Protein AF-A0A258SLE2-F1 (afdb_monomer)

Foldseek 3Di:
DDDDDDDDDDDPDPPPPPPPPDPPPDDDPDDADDLVVLVVVLVVQVVDPVSLVVLQVLLCVLCVVVCVALNDQRNGPDPLGHGPHPDDLSVQLVVLVCLCVVNDDDPPVVSVSSVPDGSSNSSSD

Solvent-accessible surface area (backbone atoms only — not comparable to full-atom values): 7828 Å² total; per-residue (Å²): 139,87,82,86,80,89,77,88,75,82,79,82,78,82,78,80,81,78,78,77,78,70,80,78,80,68,86,72,76,79,76,80,80,51,74,68,57,52,52,52,50,44,57,55,32,74,73,30,72,68,52,35,56,50,28,52,54,52,8,54,62,66,44,57,70,52,34,82,56,20,16,75,82,21,51,34,91,45,92,90,37,66,64,54,52,93,57,58,65,68,57,52,39,50,53,47,50,26,31,61,70,67,72,46,94,69,58,72,65,62,34,51,58,51,55,72,48,52,74,62,50,52,63,22,95

Structure (mmCIF, N/CA/C/O backbone):
data_AF-A0A258SLE2-F1
#
_entry.id   AF-A0A258SLE2-F1
#
loop_
_atom_site.group_PDB
_atom_site.id
_atom_site.type_symbol
_atom_site.label_atom_id
_atom_site.label_alt_id
_atom_site.label_comp_id
_atom_site.label_asym_id
_atom_site.label_entity_id
_atom_site.label_seq_id
_atom_site.pdbx_PDB_ins_code
_atom_site.Cartn_x
_atom_site.Cartn_y
_atom_site.Cartn_z
_atom_site.occupancy
_atom_site.B_iso_or_equiv
_atom_site.auth_seq_id
_atom_site.auth_comp_id
_atom_site.auth_asym_id
_atom_site.auth_atom_id
_atom_site.pdbx_PDB_model_num
ATOM 1 N N . MET A 1 1 ? -50.534 -60.054 57.988 1.00 46.53 1 MET A N 1
ATOM 2 C CA . MET A 1 1 ? -50.404 -60.563 56.605 1.00 46.53 1 MET A CA 1
ATOM 3 C C . MET A 1 1 ? -49.759 -59.456 55.783 1.00 46.53 1 MET A C 1
ATOM 5 O O . MET A 1 1 ? -50.412 -58.457 55.529 1.00 46.53 1 MET A O 1
ATOM 9 N N . ILE A 1 2 ? -48.455 -59.560 55.510 1.00 44.22 2 ILE A N 1
ATOM 10 C CA . ILE A 1 2 ? -47.675 -58.558 54.766 1.00 44.22 2 ILE A CA 1
ATOM 11 C C . ILE A 1 2 ? -47.487 -59.120 53.357 1.00 44.22 2 ILE A C 1
ATOM 13 O O . ILE A 1 2 ? -46.757 -60.092 53.182 1.00 44.22 2 ILE A O 1
ATOM 17 N N . SER A 1 3 ? -48.193 -58.557 52.377 1.00 47.22 3 SER A N 1
ATOM 18 C CA . SER A 1 3 ? -48.078 -58.956 50.972 1.00 47.22 3 SER A CA 1
ATOM 19 C C . SER A 1 3 ? -47.029 -58.096 50.277 1.00 47.22 3 SER A C 1
ATOM 21 O O . SER A 1 3 ? -47.196 -56.889 50.116 1.00 47.22 3 SER A O 1
ATOM 23 N N . ILE A 1 4 ? -45.941 -58.745 49.877 1.00 52.75 4 ILE A N 1
ATOM 24 C CA . ILE A 1 4 ? -44.896 -58.216 49.005 1.00 52.75 4 ILE A CA 1
ATOM 25 C C . ILE A 1 4 ? -45.460 -58.160 47.578 1.00 52.75 4 ILE A C 1
ATOM 27 O O . ILE A 1 4 ? -45.910 -59.182 47.064 1.00 52.75 4 ILE A O 1
ATOM 31 N N . SER A 1 5 ? -45.419 -56.994 46.929 1.00 48.66 5 SER A N 1
ATOM 32 C CA . SER A 1 5 ? -45.733 -56.854 45.502 1.00 48.66 5 SER A CA 1
ATOM 33 C C . SER A 1 5 ? -44.502 -56.331 44.761 1.00 48.66 5 SER A C 1
ATOM 35 O O . SER A 1 5 ? -44.183 -55.144 44.810 1.00 48.66 5 SER A O 1
ATOM 37 N N . PHE A 1 6 ? -43.774 -57.246 44.117 1.00 56.38 6 PHE A N 1
ATOM 38 C CA . PHE A 1 6 ? -42.744 -56.931 43.128 1.00 56.38 6 PHE A CA 1
ATOM 39 C C . PHE A 1 6 ? -43.447 -56.661 41.795 1.00 56.38 6 PHE A C 1
ATOM 41 O O . PHE A 1 6 ? -43.875 -57.601 41.130 1.00 56.38 6 PHE A O 1
ATOM 48 N N . SER A 1 7 ? -43.558 -55.394 41.391 1.00 52.88 7 SER A N 1
ATOM 49 C CA . SER A 1 7 ? -43.976 -55.050 40.030 1.00 52.88 7 SER A CA 1
ATOM 50 C C . SER A 1 7 ? -42.792 -54.480 39.260 1.00 52.88 7 SER A C 1
ATOM 52 O O . SER A 1 7 ? -42.362 -53.343 39.455 1.00 52.88 7 SER A O 1
ATOM 54 N N . SER A 1 8 ? -42.232 -55.348 38.422 1.00 57.56 8 SER A N 1
ATOM 55 C CA . SER A 1 8 ? -41.218 -55.056 37.419 1.00 57.56 8 SER A CA 1
ATOM 56 C C . SER A 1 8 ? -41.771 -54.047 36.408 1.00 57.56 8 SER A C 1
ATOM 58 O O . SER A 1 8 ? -42.612 -54.391 35.581 1.00 57.56 8 SER A O 1
ATOM 60 N N . MET A 1 9 ? -41.322 -52.792 36.470 1.00 54.47 9 MET A N 1
ATOM 61 C CA . MET A 1 9 ? -41.587 -51.800 35.424 1.00 54.47 9 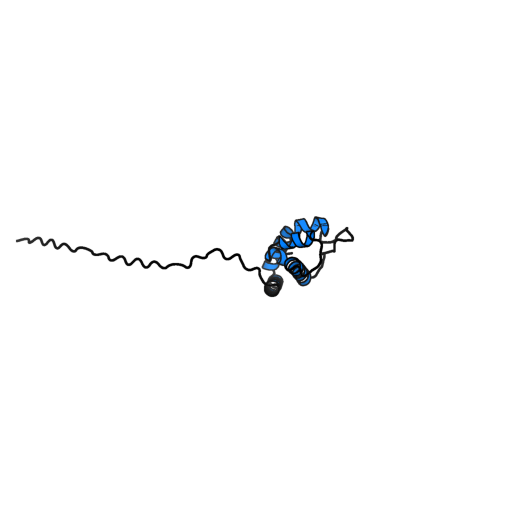MET A CA 1
ATOM 62 C C . MET A 1 9 ? -40.313 -51.571 34.618 1.00 54.47 9 MET A C 1
ATOM 64 O O . MET A 1 9 ? -39.477 -50.718 34.919 1.00 54.47 9 MET A O 1
ATOM 68 N N . THR A 1 10 ? -40.190 -52.390 33.580 1.00 56.41 10 THR A N 1
ATOM 69 C CA . THR A 1 10 ? -39.282 -52.264 32.444 1.00 56.41 10 THR A CA 1
ATOM 70 C C . THR A 1 10 ? -39.280 -50.824 31.921 1.00 56.41 10 THR A C 1
ATOM 72 O O . THR A 1 10 ? -40.236 -50.372 31.292 1.00 56.41 10 THR A O 1
ATOM 75 N N . ARG A 1 11 ? -38.202 -50.077 32.178 1.00 54.03 11 ARG A N 1
ATOM 76 C CA . ARG A 1 11 ? -37.973 -48.758 31.573 1.00 54.03 11 ARG A CA 1
ATOM 77 C C . ARG A 1 11 ? -37.540 -48.943 30.116 1.00 54.03 11 ARG A C 1
ATOM 79 O O . ARG A 1 11 ? -36.359 -49.147 29.854 1.00 54.03 11 ARG A O 1
ATOM 86 N N . LEU A 1 12 ? -38.473 -48.845 29.167 1.00 56.69 12 LEU A N 1
ATOM 87 C CA . LEU A 1 12 ? -38.124 -48.562 27.771 1.00 56.69 12 LEU A CA 1
ATOM 88 C C . LEU A 1 12 ? -37.755 -47.076 27.664 1.00 56.69 12 LEU A C 1
ATOM 90 O O . LEU A 1 12 ? -38.622 -46.207 27.612 1.00 56.69 12 LEU A O 1
ATOM 94 N N . ILE A 1 13 ? -36.458 -46.781 27.665 1.00 62.56 13 ILE A N 1
ATOM 95 C CA . ILE A 1 13 ? -35.937 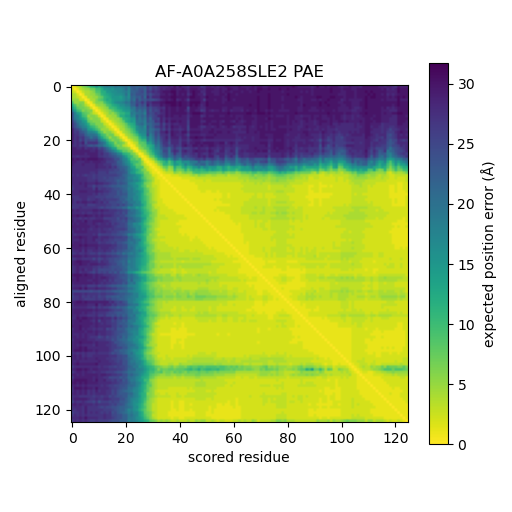-45.459 27.314 1.00 62.56 13 ILE A CA 1
ATOM 96 C C . ILE A 1 13 ? -35.747 -45.451 25.793 1.00 62.56 13 ILE A C 1
ATOM 98 O O . ILE A 1 13 ? -34.772 -45.989 25.276 1.00 62.56 13 ILE A O 1
ATOM 102 N N . LEU A 1 14 ? -36.698 -44.857 25.072 1.00 54.09 14 LEU A N 1
ATOM 103 C CA . LEU A 1 14 ? -36.533 -44.493 23.664 1.00 54.09 14 LEU A CA 1
ATOM 104 C C . LEU A 1 14 ? -35.645 -43.244 23.593 1.00 54.09 14 LEU A C 1
ATOM 106 O O . LEU A 1 14 ? -36.111 -42.123 23.784 1.00 54.09 14 LEU A O 1
ATOM 110 N N . ILE A 1 15 ? -34.351 -43.442 23.344 1.00 60.66 15 ILE A N 1
ATOM 111 C CA . ILE A 1 15 ? -33.426 -42.353 23.016 1.00 60.66 15 ILE A CA 1
ATOM 112 C C . ILE A 1 15 ? -33.631 -42.012 21.537 1.00 60.66 15 ILE A C 1
ATOM 114 O O . ILE A 1 15 ? -33.118 -42.695 20.653 1.00 60.66 15 ILE A O 1
ATOM 118 N N . ALA A 1 16 ? -34.389 -40.953 21.258 1.00 61.31 16 ALA A N 1
ATOM 119 C CA . ALA A 1 16 ? -34.415 -40.336 19.938 1.00 61.31 16 ALA A CA 1
ATOM 120 C C . ALA A 1 16 ? -33.118 -39.534 19.740 1.00 61.31 16 ALA A C 1
ATOM 122 O O . ALA A 1 16 ? -32.981 -38.412 20.228 1.00 61.31 16 ALA A O 1
ATOM 123 N N . ILE A 1 17 ? -32.149 -40.120 19.036 1.00 62.12 17 ILE A N 1
ATOM 124 C CA . ILE A 1 17 ? -30.952 -39.409 18.577 1.00 62.12 17 ILE A CA 1
ATOM 125 C C . ILE A 1 17 ? -31.362 -38.572 17.362 1.00 62.12 17 ILE A C 1
ATOM 127 O O . ILE A 1 17 ? -31.353 -39.046 16.228 1.00 62.12 17 ILE A O 1
ATOM 131 N N . ALA A 1 18 ? -31.743 -37.317 17.592 1.00 58.06 18 ALA A N 1
ATOM 132 C CA . ALA A 1 18 ? -31.824 -36.329 16.525 1.00 58.06 18 ALA A CA 1
ATOM 133 C C . ALA A 1 18 ? -30.393 -35.918 16.145 1.00 58.06 18 ALA A C 1
ATOM 135 O O . ALA A 1 18 ? -29.797 -35.033 16.759 1.00 58.06 18 ALA A O 1
ATOM 136 N N . ALA A 1 19 ? -29.820 -36.592 15.148 1.00 61.34 19 ALA A N 1
ATOM 137 C CA . ALA A 1 19 ? -28.583 -36.159 14.514 1.00 61.34 19 ALA A CA 1
ATOM 138 C C . ALA A 1 19 ? -28.866 -34.881 13.707 1.00 61.34 19 ALA A C 1
ATOM 140 O O . ALA A 1 19 ? -29.224 -34.933 12.531 1.00 61.34 19 ALA A O 1
ATOM 141 N N . ALA A 1 20 ? -28.736 -33.720 14.349 1.00 60.75 20 ALA A N 1
ATOM 142 C CA . ALA A 1 20 ? -28.637 -32.452 13.646 1.00 60.75 20 ALA A CA 1
ATOM 143 C C . ALA A 1 20 ? -27.321 -32.461 12.856 1.00 60.75 20 ALA A C 1
ATOM 145 O O . ALA A 1 20 ? -26.245 -32.229 13.409 1.00 60.75 20 ALA A O 1
ATOM 146 N N . ALA A 1 21 ? -27.402 -32.779 11.565 1.00 59.25 21 ALA A N 1
ATOM 147 C CA . ALA A 1 21 ? -26.307 -32.583 10.632 1.00 59.25 21 ALA A CA 1
ATOM 148 C C . ALA A 1 21 ? -26.016 -31.077 10.547 1.00 59.25 21 ALA A C 1
ATOM 150 O O . ALA A 1 21 ? -26.661 -30.340 9.802 1.00 59.25 21 ALA A O 1
ATOM 151 N N . ALA A 1 22 ? -25.069 -30.602 11.357 1.00 55.72 22 ALA A N 1
ATOM 152 C CA . ALA A 1 22 ? -24.474 -29.290 11.166 1.00 55.72 22 ALA A CA 1
ATOM 153 C C . ALA A 1 22 ? -23.860 -29.250 9.755 1.00 55.72 22 ALA A C 1
ATOM 155 O O . ALA A 1 22 ? -23.222 -30.228 9.350 1.00 55.72 22 ALA A O 1
ATOM 156 N N . PRO A 1 23 ? -24.038 -28.162 8.986 1.00 51.66 23 PRO A N 1
ATOM 157 C CA . PRO A 1 23 ? -23.437 -28.070 7.669 1.00 51.66 23 PRO A CA 1
ATOM 158 C C . PRO A 1 23 ? -21.921 -28.148 7.836 1.00 51.66 23 PRO A C 1
ATOM 160 O O . PRO A 1 23 ? -21.305 -27.317 8.508 1.00 51.66 23 PRO A O 1
ATOM 163 N N . SER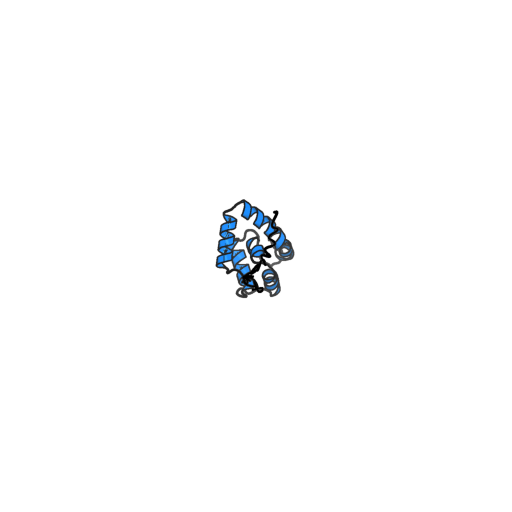 A 1 24 ? -21.330 -29.181 7.240 1.00 48.47 24 SER A N 1
ATOM 164 C CA . SER A 1 24 ? -19.887 -29.299 7.099 1.00 48.47 24 SER A CA 1
ATOM 165 C C . SER A 1 24 ? -19.412 -28.075 6.324 1.00 48.47 24 SER A C 1
ATOM 167 O O . SER A 1 24 ? -19.681 -27.950 5.128 1.00 48.47 24 SER A O 1
ATOM 169 N N . ARG A 1 25 ? -18.753 -27.132 7.008 1.00 54.50 25 ARG A N 1
ATOM 170 C CA . ARG A 1 25 ? -18.000 -26.058 6.355 1.00 54.50 25 ARG A CA 1
ATOM 171 C C . ARG A 1 25 ? -16.783 -26.696 5.696 1.00 54.50 25 ARG A C 1
ATOM 173 O O . ARG A 1 25 ? -15.678 -26.661 6.228 1.00 54.50 25 ARG A O 1
ATOM 180 N N . ALA A 1 26 ? -17.026 -27.317 4.548 1.00 52.00 26 ALA A N 1
ATOM 181 C CA . ALA A 1 26 ? -15.995 -27.589 3.576 1.00 52.00 26 ALA A CA 1
ATOM 182 C C . ALA A 1 26 ? -15.285 -26.264 3.268 1.00 52.00 26 ALA A C 1
ATOM 184 O O . ALA A 1 26 ? -15.901 -25.204 3.163 1.00 52.00 26 ALA A O 1
ATOM 185 N N . THR A 1 27 ? -13.969 -26.348 3.211 1.00 59.50 27 THR A N 1
ATOM 186 C CA . THR A 1 27 ? -12.993 -25.279 3.036 1.00 59.50 27 THR A CA 1
ATOM 187 C C . THR A 1 27 ? -13.197 -24.510 1.727 1.00 59.50 27 THR A C 1
ATOM 189 O O . THR A 1 27 ? -12.485 -24.744 0.750 1.00 59.50 27 THR A O 1
ATOM 192 N N . GLU A 1 28 ? -14.150 -23.584 1.675 1.00 55.62 28 GLU A N 1
ATOM 193 C CA . GLU A 1 28 ? -14.199 -22.617 0.584 1.00 55.62 28 GLU A CA 1
ATOM 194 C C . GLU A 1 28 ? -13.060 -21.614 0.790 1.00 55.62 28 GLU A C 1
ATOM 196 O O . GLU A 1 28 ? -12.989 -20.916 1.807 1.00 55.62 28 GLU A O 1
ATOM 201 N N . LYS A 1 29 ? -12.104 -21.610 -0.147 1.00 52.19 29 LYS A N 1
ATOM 202 C CA . LYS A 1 29 ? -10.993 -20.657 -0.150 1.00 52.19 29 LYS A CA 1
ATOM 203 C C . LYS A 1 29 ? -11.596 -19.248 -0.083 1.00 52.19 29 LYS A C 1
ATOM 205 O O . LYS A 1 29 ? -12.442 -18.948 -0.924 1.00 52.19 29 LYS A O 1
ATOM 210 N N . PRO A 1 30 ? -11.189 -18.391 0.872 1.00 65.69 30 PRO A N 1
ATOM 211 C CA . PRO A 1 30 ? -11.768 -17.063 1.007 1.00 65.69 30 PRO A CA 1
ATOM 212 C C . PRO A 1 30 ? -11.733 -16.314 -0.327 1.00 65.69 30 PRO A C 1
ATOM 214 O O . PRO A 1 30 ? -10.666 -16.170 -0.932 1.00 65.69 30 PRO A O 1
ATOM 217 N N . VAL A 1 31 ? -12.899 -15.860 -0.791 1.00 71.19 31 VAL A N 1
ATOM 218 C CA . VAL A 1 31 ? -12.998 -14.990 -1.966 1.00 71.19 31 VAL A CA 1
ATOM 219 C C . VAL A 1 31 ? -12.263 -13.685 -1.636 1.00 71.19 31 VAL A C 1
ATOM 221 O O . VAL A 1 31 ? -12.579 -13.064 -0.616 1.00 71.19 31 VAL A O 1
ATOM 224 N N . PRO A 1 32 ? -11.275 -13.259 -2.445 1.00 77.12 32 PRO A N 1
ATOM 225 C CA . PRO A 1 32 ? -10.592 -11.992 -2.221 1.00 77.12 32 PRO A CA 1
ATOM 226 C C . PRO A 1 32 ? -11.591 -10.822 -2.218 1.00 77.12 32 PRO A C 1
ATOM 228 O O . PRO A 1 32 ? -12.515 -10.811 -3.035 1.00 77.12 32 PRO A O 1
ATOM 231 N N . PRO A 1 33 ? -11.425 -9.825 -1.333 1.00 87.81 33 PRO A N 1
ATOM 232 C CA . PRO A 1 33 ? -12.308 -8.665 -1.299 1.00 87.81 33 PRO A CA 1
ATOM 233 C C . PRO A 1 33 ? -12.211 -7.858 -2.600 1.00 87.81 33 PRO A C 1
ATOM 235 O O . PRO A 1 33 ? -11.152 -7.776 -3.223 1.00 87.81 33 PRO A O 1
ATOM 238 N N . THR A 1 34 ? -13.320 -7.235 -3.000 1.00 92.94 34 THR A N 1
ATOM 239 C CA . THR A 1 34 ? -13.354 -6.352 -4.174 1.00 92.94 34 THR A CA 1
ATOM 240 C C . THR A 1 34 ? -12.606 -5.039 -3.900 1.00 92.94 34 THR A C 1
ATOM 242 O O . THR A 1 34 ? -12.552 -4.608 -2.742 1.00 92.94 34 THR A O 1
ATOM 245 N N . PRO A 1 35 ? -12.083 -4.346 -4.935 1.00 92.38 35 PRO A N 1
ATOM 246 C CA . PRO A 1 35 ? -11.455 -3.031 -4.765 1.00 92.38 35 PRO A CA 1
ATOM 247 C C . PRO A 1 35 ? -12.335 -2.030 -4.001 1.00 92.38 35 PRO A C 1
ATOM 249 O O . PRO A 1 35 ? -11.853 -1.364 -3.087 1.00 92.38 35 PRO A O 1
ATOM 252 N N . ASP A 1 36 ? -13.641 -2.002 -4.281 1.00 94.19 36 ASP A N 1
ATOM 253 C CA . ASP A 1 36 ? -14.603 -1.141 -3.580 1.00 94.19 36 ASP A CA 1
ATOM 254 C C . ASP A 1 36 ? -14.724 -1.475 -2.090 1.00 94.19 36 ASP A C 1
ATOM 256 O O . ASP A 1 36 ? -14.828 -0.578 -1.250 1.00 94.19 36 ASP A O 1
ATOM 260 N N . ALA A 1 37 ? -14.724 -2.764 -1.736 1.00 96.12 37 ALA A N 1
ATOM 261 C CA . ALA A 1 37 ? -14.765 -3.190 -0.341 1.00 96.12 37 ALA A CA 1
ATOM 262 C C . ALA A 1 37 ? -13.479 -2.788 0.396 1.00 96.12 37 ALA A C 1
ATOM 264 O O . ALA A 1 37 ? -13.540 -2.333 1.540 1.00 96.12 37 ALA A O 1
ATOM 265 N N . MET A 1 38 ? -12.328 -2.902 -0.272 1.00 96.75 38 MET A N 1
ATOM 266 C CA . MET A 1 38 ? -11.037 -2.491 0.279 1.00 96.75 38 MET A CA 1
ATOM 267 C C . MET A 1 38 ? -10.970 -0.973 0.491 1.00 96.75 38 MET A C 1
ATOM 269 O O . MET A 1 38 ? -10.617 -0.535 1.583 1.00 96.75 38 MET A O 1
ATOM 273 N N . HIS A 1 39 ? -11.393 -0.168 -0.489 1.00 96.25 39 HIS A N 1
ATOM 274 C CA . HIS A 1 39 ? -11.444 1.291 -0.348 1.00 96.25 39 HIS A CA 1
ATOM 275 C C . HIS A 1 39 ? -12.412 1.725 0.762 1.00 96.25 39 HIS A C 1
ATOM 277 O O . HIS A 1 39 ? -12.066 2.544 1.612 1.00 96.25 39 HIS A O 1
ATOM 283 N N . LYS A 1 40 ? -13.602 1.112 0.850 1.00 97.44 40 LYS A N 1
ATOM 284 C CA . LYS A 1 40 ? -14.520 1.355 1.975 1.00 97.44 40 LYS A CA 1
ATOM 285 C C . LYS A 1 40 ? -13.854 1.064 3.317 1.00 97.44 40 LYS A C 1
ATOM 287 O O . LYS A 1 40 ? -14.017 1.855 4.243 1.00 97.44 40 LYS A O 1
ATOM 292 N N . LYS A 1 41 ? -13.101 -0.035 3.436 1.00 97.75 41 LYS A N 1
ATOM 293 C CA . LYS A 1 41 ? -12.371 -0.377 4.666 1.00 97.75 41 LYS A CA 1
ATOM 294 C C . LYS A 1 41 ? -11.298 0.667 4.997 1.00 97.75 41 LYS A C 1
ATOM 296 O O . LYS A 1 41 ? -11.268 1.115 6.141 1.00 97.75 41 LYS A O 1
ATOM 301 N N . LEU A 1 42 ? -10.513 1.117 4.016 1.00 97.75 42 LEU A N 1
ATOM 302 C CA . LEU A 1 42 ? -9.534 2.200 4.187 1.00 97.75 42 LEU A CA 1
ATOM 303 C C . LEU A 1 42 ? -10.192 3.484 4.723 1.00 97.75 42 LEU A C 1
ATOM 305 O O . LEU A 1 42 ? -9.741 4.047 5.719 1.00 97.75 42 LEU A O 1
ATOM 309 N N . VAL A 1 43 ? -11.327 3.892 4.146 1.00 97.69 43 VAL A N 1
ATOM 310 C CA . VAL A 1 43 ? -12.096 5.066 4.603 1.00 97.69 43 VAL A CA 1
ATOM 311 C C . VAL A 1 43 ? -12.621 4.907 6.036 1.00 97.69 43 VAL A C 1
ATOM 313 O O . VAL A 1 43 ? -12.725 5.888 6.770 1.00 97.69 43 VAL A O 1
ATOM 316 N N . GLN A 1 44 ? -12.983 3.696 6.467 1.00 97.88 44 GLN A N 1
ATOM 317 C CA . GLN A 1 44 ? -13.403 3.470 7.856 1.00 97.88 44 GLN A CA 1
ATOM 318 C C . GLN A 1 44 ? -12.228 3.504 8.834 1.00 97.88 44 GLN A C 1
ATOM 320 O O . GLN A 1 44 ? -12.383 3.990 9.954 1.00 97.88 44 GLN A O 1
ATOM 325 N N . ILE A 1 45 ? -11.063 2.998 8.425 1.00 98.00 45 ILE A N 1
ATOM 326 C CA . ILE A 1 45 ? -9.835 3.057 9.224 1.00 98.00 45 ILE A CA 1
ATOM 327 C C . ILE A 1 45 ? -9.413 4.514 9.418 1.00 98.00 45 ILE A C 1
ATOM 329 O O . ILE A 1 45 ? -9.187 4.923 10.552 1.00 98.00 45 ILE A O 1
ATOM 333 N N . SER A 1 46 ? -9.402 5.327 8.356 1.00 96.19 46 SER A N 1
ATOM 334 C CA . SER A 1 46 ? -8.973 6.732 8.436 1.00 96.19 46 SER A CA 1
ATOM 335 C C . SER A 1 46 ? -9.857 7.606 9.334 1.00 96.19 46 SER A C 1
ATOM 337 O O . SER A 1 46 ? -9.395 8.610 9.872 1.00 96.19 46 SER A O 1
ATOM 339 N N . LYS A 1 47 ? -11.117 7.212 9.545 1.00 97.94 47 LYS A N 1
ATOM 340 C CA . LYS A 1 47 ? -12.070 7.906 10.426 1.00 97.94 47 LYS A CA 1
ATOM 341 C C . LYS A 1 47 ? -12.002 7.465 11.889 1.00 97.94 47 LYS A C 1
ATOM 343 O O . LYS A 1 47 ? -12.676 8.062 12.725 1.00 97.94 47 LYS A O 1
ATOM 348 N N . ASN A 1 48 ? -11.233 6.427 12.214 1.00 98.44 48 ASN A N 1
ATOM 349 C CA . ASN A 1 48 ? -11.113 5.900 13.569 1.00 98.44 48 ASN A CA 1
ATOM 350 C C . ASN A 1 48 ? -9.644 5.972 14.035 1.00 98.44 48 ASN A C 1
ATOM 352 O O . ASN A 1 48 ? -8.827 5.190 13.552 1.00 98.44 48 ASN A O 1
ATOM 356 N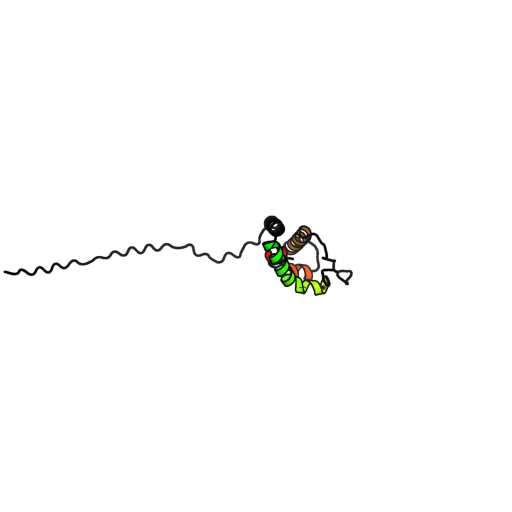 N . PRO A 1 49 ? -9.301 6.849 14.997 1.00 98.25 49 PRO A N 1
ATOM 357 C CA . PRO A 1 49 ? -7.914 7.052 15.425 1.00 98.25 49 PRO A CA 1
ATOM 358 C C . PRO A 1 49 ? -7.208 5.796 15.951 1.00 98.25 49 PRO A C 1
ATOM 360 O O . PRO A 1 49 ? -6.028 5.599 15.675 1.00 98.25 49 PRO A O 1
ATOM 363 N N . GLU A 1 50 ? -7.914 4.931 16.682 1.00 98.25 50 GLU A N 1
ATOM 364 C CA . GLU A 1 50 ? -7.353 3.686 17.223 1.00 98.25 50 GLU A CA 1
ATOM 365 C C . GLU A 1 50 ? -7.023 2.704 16.094 1.00 98.25 50 GLU A C 1
ATOM 367 O O . GLU A 1 50 ? -5.916 2.167 16.022 1.00 98.25 50 GLU A O 1
ATOM 372 N N . LYS A 1 51 ? -7.964 2.520 15.162 1.00 98.00 51 LYS A N 1
ATOM 373 C CA . LYS A 1 51 ? -7.753 1.658 13.993 1.00 98.00 51 LYS A CA 1
ATOM 374 C C . LYS A 1 51 ? -6.663 2.204 13.086 1.00 98.00 51 LYS A C 1
ATOM 376 O O . LYS A 1 51 ? -5.864 1.424 12.586 1.00 98.00 51 LYS A O 1
ATOM 381 N N . LEU A 1 52 ? -6.612 3.521 12.897 1.00 98.00 52 LEU A N 1
ATOM 382 C CA . LEU A 1 52 ? -5.560 4.169 12.126 1.00 98.00 52 LEU A CA 1
ATOM 383 C C . LEU A 1 52 ? -4.189 3.938 12.767 1.00 98.00 52 LEU A C 1
ATOM 385 O O . LEU A 1 52 ? -3.250 3.561 12.075 1.00 98.00 52 LEU A O 1
ATOM 389 N N . ALA A 1 53 ? -4.067 4.103 14.086 1.00 98.12 53 ALA A N 1
ATOM 390 C CA . ALA A 1 53 ? -2.816 3.837 14.787 1.00 98.12 53 ALA A CA 1
ATOM 391 C C . ALA A 1 53 ? -2.370 2.374 14.624 1.00 98.12 53 ALA A C 1
ATOM 393 O O . ALA A 1 53 ? -1.196 2.124 14.354 1.00 98.12 53 ALA A O 1
ATOM 394 N N . ALA A 1 54 ? -3.298 1.420 14.734 1.00 98.06 54 ALA A N 1
ATOM 395 C CA . ALA A 1 54 ? -3.013 0.005 14.511 1.00 98.06 54 ALA A CA 1
ATOM 396 C C . ALA A 1 54 ? -2.574 -0.279 13.062 1.00 98.06 54 ALA A C 1
ATOM 398 O O . ALA A 1 54 ? -1.545 -0.923 12.857 1.00 98.06 54 ALA A O 1
ATOM 399 N N . ALA A 1 55 ? -3.297 0.258 12.074 1.00 97.62 55 ALA A N 1
ATOM 400 C CA . ALA A 1 55 ? -2.965 0.122 10.657 1.00 97.62 55 ALA A CA 1
ATOM 401 C C . ALA A 1 55 ? -1.559 0.660 10.361 1.00 97.62 55 ALA A C 1
ATOM 403 O O . ALA A 1 55 ? -0.744 -0.051 9.792 1.00 97.62 55 ALA A O 1
ATOM 404 N N . LEU A 1 56 ? -1.202 1.844 10.870 1.00 96.25 56 LEU A N 1
ATOM 405 C CA . LEU A 1 56 ? 0.141 2.410 10.689 1.00 96.25 56 LEU A CA 1
ATOM 406 C C . LEU A 1 56 ? 1.257 1.527 11.273 1.00 96.25 56 LEU A C 1
ATOM 408 O O . LEU A 1 56 ? 2.365 1.496 10.736 1.00 96.25 56 LEU A O 1
ATOM 412 N N . GLN A 1 57 ? 1.009 0.818 12.379 1.00 97.06 57 GLN A N 1
ATOM 413 C CA . GLN A 1 57 ? 1.991 -0.119 12.939 1.00 97.06 57 GLN A CA 1
ATOM 414 C C . GLN A 1 57 ? 2.121 -1.380 12.078 1.00 97.06 57 GLN A C 1
ATOM 416 O O . GLN A 1 57 ? 3.236 -1.825 11.790 1.00 97.06 57 GLN A O 1
ATOM 421 N N . ASN A 1 58 ? 0.995 -1.927 11.625 1.00 97.25 58 ASN A N 1
ATOM 422 C CA . ASN A 1 58 ? 0.970 -3.084 10.737 1.00 97.25 58 ASN A CA 1
ATOM 423 C C . ASN A 1 58 ? 1.621 -2.772 9.384 1.00 97.25 58 ASN A C 1
ATOM 425 O O . ASN A 1 58 ? 2.470 -3.534 8.925 1.00 97.25 58 ASN A O 1
ATOM 429 N N . GLY A 1 59 ? 1.298 -1.622 8.791 1.00 94.88 59 GLY A N 1
ATOM 430 C CA . GLY A 1 59 ? 1.859 -1.132 7.538 1.00 94.88 59 GLY A CA 1
ATOM 431 C C . GLY A 1 59 ? 3.366 -0.981 7.598 1.00 94.88 59 GLY A C 1
ATOM 432 O O . GLY A 1 59 ? 4.066 -1.453 6.706 1.00 94.88 59 GLY A O 1
ATOM 433 N N . LYS A 1 60 ? 3.912 -0.422 8.687 1.00 94.31 60 LYS A N 1
ATOM 434 C CA . LYS A 1 60 ? 5.371 -0.359 8.902 1.00 94.31 60 LYS A CA 1
ATOM 435 C C . LYS A 1 60 ? 6.023 -1.740 8.892 1.00 94.31 60 LYS A C 1
ATOM 437 O O . LYS A 1 60 ? 7.103 -1.908 8.331 1.00 94.31 60 LYS A O 1
ATOM 442 N N . LYS A 1 61 ? 5.375 -2.737 9.497 1.00 94.38 61 LYS A N 1
ATOM 443 C CA . LYS A 1 61 ? 5.873 -4.116 9.494 1.00 94.38 61 LYS A CA 1
ATOM 444 C C . LYS A 1 61 ? 5.806 -4.727 8.089 1.00 94.38 61 LYS A C 1
ATOM 446 O O . LYS A 1 61 ? 6.814 -5.256 7.617 1.00 94.38 61 LYS A O 1
ATOM 451 N N . ALA A 1 62 ? 4.658 -4.612 7.422 1.00 93.56 62 ALA A N 1
ATOM 452 C CA . ALA A 1 62 ? 4.417 -5.163 6.088 1.00 93.56 62 ALA A CA 1
ATOM 453 C C . ALA A 1 62 ? 5.320 -4.527 5.014 1.00 93.56 62 ALA A C 1
ATOM 455 O O . ALA A 1 62 ? 5.807 -5.213 4.119 1.00 93.56 62 ALA A O 1
ATOM 456 N N . SER A 1 63 ? 5.602 -3.227 5.139 1.00 93.00 63 SER A N 1
ATOM 457 C CA . SER A 1 63 ? 6.395 -2.447 4.178 1.00 93.00 63 SER A CA 1
ATOM 458 C C . SER A 1 63 ? 7.907 -2.469 4.415 1.00 93.00 63 SER A C 1
ATOM 460 O O . SER A 1 63 ? 8.653 -1.881 3.631 1.00 93.00 63 SER A O 1
ATOM 462 N N . SER A 1 64 ? 8.395 -3.151 5.457 1.00 92.69 64 SER A N 1
ATOM 463 C CA . SER A 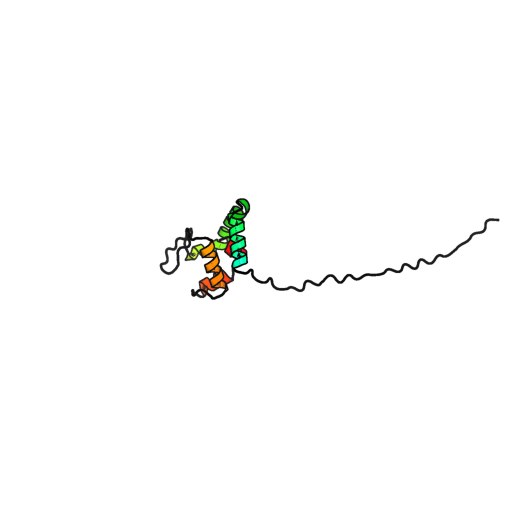1 64 ? 9.825 -3.149 5.815 1.00 92.69 64 SER A CA 1
ATOM 464 C C . SER A 1 64 ? 10.741 -3.567 4.655 1.00 92.69 64 SER A C 1
ATOM 466 O O . SER A 1 64 ? 11.798 -2.972 4.439 1.00 92.69 64 SER A O 1
ATOM 468 N N . VAL A 1 65 ? 10.305 -4.535 3.844 1.00 93.44 65 VAL A N 1
ATOM 469 C CA . VAL A 1 65 ? 11.025 -4.991 2.645 1.00 93.44 65 VAL A CA 1
ATOM 470 C C . VAL A 1 65 ? 10.968 -3.983 1.489 1.00 93.44 65 VAL A C 1
ATOM 472 O O . VAL A 1 65 ? 11.895 -3.911 0.686 1.00 93.44 65 VAL A O 1
ATOM 475 N N . CYS A 1 66 ? 9.926 -3.152 1.405 1.00 94.88 66 CYS A N 1
ATOM 476 C CA . CYS A 1 66 ? 9.720 -2.206 0.303 1.00 94.88 66 CYS A CA 1
ATOM 477 C C . CYS A 1 66 ? 10.809 -1.125 0.261 1.00 94.88 66 CYS A C 1
ATOM 479 O O . CYS A 1 66 ? 11.177 -0.649 -0.816 1.00 94.88 66 CYS A O 1
ATOM 481 N N . MET A 1 67 ? 11.362 -0.774 1.426 1.00 93.56 67 MET A N 1
ATOM 482 C CA . MET A 1 67 ? 12.409 0.241 1.571 1.00 93.56 67 MET A CA 1
ATOM 483 C C . MET A 1 67 ? 13.709 -0.121 0.839 1.00 93.56 67 MET A C 1
ATOM 485 O O . MET A 1 67 ? 14.466 0.782 0.495 1.00 93.56 67 MET A O 1
ATOM 489 N N . HIS A 1 68 ? 13.964 -1.404 0.550 1.00 94.12 68 HIS A N 1
ATOM 490 C CA . HIS A 1 68 ? 15.150 -1.815 -0.217 1.00 94.12 68 HIS A CA 1
ATOM 491 C C . HIS A 1 68 ? 15.186 -1.206 -1.624 1.00 94.12 68 HIS A C 1
ATOM 493 O O . HIS A 1 68 ? 16.261 -0.942 -2.156 1.00 94.12 68 HIS A O 1
ATOM 499 N N . CYS A 1 69 ? 14.017 -0.967 -2.222 1.00 96.06 69 CYS A N 1
ATOM 500 C CA . CYS A 1 69 ? 13.913 -0.384 -3.557 1.00 96.06 69 CYS A CA 1
ATOM 501 C C . CYS A 1 69 ? 13.354 1.041 -3.495 1.00 96.06 69 CYS A C 1
ATOM 503 O O . CYS A 1 69 ? 13.906 1.957 -4.105 1.00 96.06 69 CYS A O 1
ATOM 505 N N . HIS A 1 70 ? 12.284 1.250 -2.728 1.00 96.75 70 HIS A N 1
ATOM 506 C CA . HIS A 1 70 ? 11.609 2.546 -2.624 1.00 96.75 70 HIS A CA 1
ATOM 507 C C . HIS A 1 70 ? 12.294 3.516 -1.655 1.00 96.75 70 HIS A C 1
ATOM 509 O O . HIS A 1 70 ? 11.837 4.643 -1.498 1.00 96.75 70 HIS A O 1
ATOM 515 N N . GLY A 1 71 ? 13.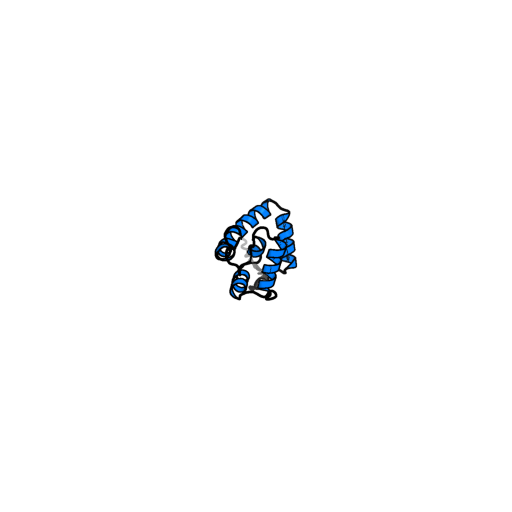396 3.095 -1.033 1.00 95.62 71 GLY A N 1
ATOM 516 C CA . GLY A 1 71 ? 14.230 3.911 -0.164 1.00 95.62 71 GLY A CA 1
ATOM 517 C C . GLY A 1 71 ? 13.647 4.148 1.226 1.00 95.62 71 GLY A C 1
ATOM 518 O O . GLY A 1 71 ? 12.497 3.816 1.540 1.00 95.62 71 GLY A O 1
ATOM 519 N N . ALA A 1 72 ? 14.475 4.724 2.097 1.00 92.00 72 ALA A N 1
ATOM 520 C CA . ALA A 1 72 ? 14.075 5.032 3.460 1.00 92.00 72 ALA A CA 1
ATOM 521 C C . ALA A 1 72 ? 12.944 6.073 3.468 1.00 92.00 72 ALA A C 1
ATOM 523 O O . ALA A 1 72 ? 13.022 7.107 2.803 1.00 92.00 72 ALA A O 1
ATOM 524 N N . GLY A 1 73 ? 11.862 5.779 4.193 1.00 90.62 73 GLY A N 1
ATOM 525 C CA . GLY A 1 73 ? 10.669 6.631 4.212 1.00 90.62 73 GLY A CA 1
ATOM 526 C C . GLY A 1 73 ? 9.955 6.751 2.859 1.00 90.62 73 GLY A C 1
ATOM 527 O O . GLY A 1 73 ? 9.158 7.668 2.694 1.00 90.62 73 GLY A O 1
ATOM 528 N N . GLY A 1 74 ? 10.243 5.870 1.892 1.00 95.56 74 GLY A N 1
ATOM 529 C CA . GLY A 1 74 ? 9.636 5.904 0.560 1.00 95.56 74 GLY A CA 1
ATOM 530 C C . GLY A 1 74 ? 10.262 6.917 -0.404 1.00 95.56 74 GLY A C 1
ATOM 531 O O . GLY A 1 74 ? 9.613 7.280 -1.384 1.00 95.56 74 GLY A O 1
ATOM 532 N N . ASN A 1 75 ? 11.482 7.392 -0.136 1.00 97.00 75 ASN A N 1
ATOM 533 C CA . ASN A 1 75 ? 12.247 8.240 -1.055 1.00 97.00 75 ASN A CA 1
ATOM 534 C C . ASN A 1 75 ? 13.374 7.426 -1.703 1.00 97.00 75 ASN A C 1
ATOM 536 O O . ASN A 1 75 ? 14.406 7.182 -1.076 1.00 97.00 75 ASN A O 1
ATOM 540 N N . SER A 1 76 ? 13.170 6.988 -2.943 1.00 97.31 76 SER A N 1
ATOM 541 C CA . SER A 1 76 ? 14.125 6.168 -3.676 1.00 97.31 76 SER A CA 1
ATOM 542 C C . SER A 1 76 ? 15.321 6.984 -4.162 1.00 97.31 76 SER A C 1
ATOM 544 O O . SER A 1 76 ? 15.216 8.162 -4.502 1.00 97.31 76 SER A O 1
ATOM 546 N N . THR A 1 77 ? 16.472 6.320 -4.233 1.00 96.44 77 THR A N 1
ATOM 547 C CA . THR A 1 77 ? 17.699 6.822 -4.866 1.00 96.44 77 THR A CA 1
ATOM 548 C C . THR A 1 77 ? 17.899 6.259 -6.276 1.00 96.44 77 THR A C 1
ATOM 550 O O . THR A 1 77 ? 18.854 6.630 -6.956 1.00 96.44 77 THR A O 1
ATOM 553 N N . GLN A 1 78 ? 17.021 5.354 -6.721 1.00 95.25 78 GLN A N 1
ATOM 554 C CA . GLN A 1 78 ? 17.097 4.692 -8.021 1.00 95.25 78 GLN A CA 1
ATOM 555 C C . GLN A 1 78 ? 16.119 5.356 -8.992 1.00 95.25 78 GLN A C 1
ATOM 557 O O . GLN A 1 78 ? 14.927 5.418 -8.710 1.00 95.25 78 GLN A O 1
ATOM 562 N N . ALA A 1 79 ? 16.600 5.805 -10.153 1.00 93.62 79 ALA A N 1
ATOM 563 C CA . ALA A 1 79 ? 15.782 6.545 -11.123 1.00 93.62 79 ALA A CA 1
ATOM 564 C C . ALA A 1 79 ? 14.542 5.767 -11.611 1.00 93.62 79 ALA A C 1
ATOM 566 O O . ALA A 1 79 ? 13.491 6.357 -11.844 1.00 93.62 79 ALA A O 1
ATOM 567 N N . GLU A 1 80 ? 14.659 4.443 -11.723 1.00 92.44 80 GLU A N 1
ATOM 568 C CA . GLU A 1 80 ? 13.597 3.559 -12.222 1.00 92.44 80 GLU A CA 1
ATOM 569 C C . GLU A 1 80 ? 12.584 3.148 -11.138 1.00 92.44 80 GLU A C 1
ATOM 571 O O . GLU A 1 80 ? 11.552 2.544 -11.441 1.00 92.44 80 GLU A O 1
ATOM 576 N N . VAL A 1 81 ? 12.869 3.435 -9.861 1.00 95.38 81 VAL A N 1
ATOM 577 C CA . VAL A 1 81 ? 12.000 3.058 -8.743 1.00 95.38 81 VAL A CA 1
ATOM 578 C C . VAL A 1 81 ? 11.271 4.299 -8.227 1.00 95.38 81 VAL A C 1
ATOM 580 O O . VAL A 1 81 ? 11.908 5.247 -7.773 1.00 95.38 81 VAL A O 1
ATOM 583 N N . PRO A 1 82 ? 9.928 4.326 -8.257 1.00 95.00 82 PRO A N 1
ATOM 584 C CA . PRO A 1 82 ? 9.187 5.520 -7.882 1.00 95.00 82 PRO A CA 1
ATOM 585 C C . PRO A 1 82 ? 9.250 5.785 -6.375 1.00 95.00 82 PRO A C 1
ATOM 587 O O . PRO A 1 82 ? 9.261 4.858 -5.559 1.00 95.00 82 PRO A O 1
ATOM 590 N N . ASN A 1 83 ? 9.182 7.066 -6.014 1.00 96.88 83 ASN A N 1
ATOM 591 C CA . ASN A 1 83 ? 8.949 7.497 -4.639 1.00 96.88 83 ASN A CA 1
ATOM 592 C C . ASN A 1 83 ? 7.521 7.150 -4.198 1.00 96.88 83 ASN A C 1
ATOM 594 O O . ASN A 1 83 ? 6.564 7.308 -4.959 1.00 96.88 83 ASN A O 1
ATOM 598 N N . LEU A 1 84 ? 7.392 6.705 -2.950 1.00 96.50 84 LEU A N 1
ATOM 599 C CA . LEU A 1 84 ? 6.123 6.424 -2.272 1.00 96.50 84 LEU A CA 1
ATOM 600 C C . L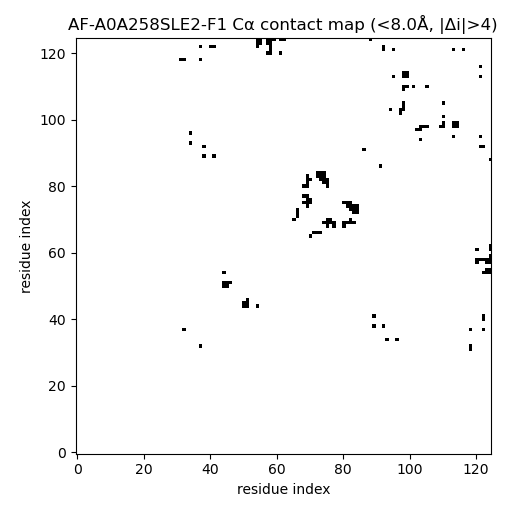EU A 1 84 ? 5.808 7.451 -1.176 1.00 96.50 84 LEU A C 1
ATOM 602 O O . LEU A 1 84 ? 4.664 7.542 -0.735 1.00 96.50 84 LEU A O 1
ATOM 606 N N . ALA A 1 85 ? 6.810 8.216 -0.733 1.00 95.44 85 ALA A N 1
ATOM 607 C CA . ALA A 1 85 ? 6.663 9.207 0.324 1.00 95.44 85 ALA A CA 1
ATOM 608 C C . ALA A 1 85 ? 5.543 10.210 0.007 1.00 95.44 85 ALA A C 1
ATOM 610 O O . ALA A 1 85 ? 5.465 10.742 -1.101 1.00 95.44 85 ALA A O 1
ATOM 611 N N . SER A 1 86 ? 4.689 10.473 1.000 1.00 94.00 86 SER A N 1
ATOM 612 C CA . SER A 1 86 ? 3.572 11.428 0.919 1.00 94.00 86 SER A CA 1
ATOM 613 C C . SER A 1 86 ? 2.564 11.164 -0.207 1.00 94.00 86 SER A C 1
ATOM 615 O O . SER A 1 86 ? 1.779 12.049 -0.551 1.00 94.00 86 SER A O 1
ATOM 617 N N . GLN A 1 87 ? 2.558 9.963 -0.785 1.00 96.19 87 GLN A N 1
ATOM 618 C CA . GLN A 1 87 ? 1.544 9.585 -1.754 1.00 96.19 87 GLN A CA 1
ATOM 619 C C . GLN A 1 87 ? 0.188 9.388 -1.061 1.00 96.19 87 GLN A C 1
ATOM 621 O O . GLN A 1 87 ? 0.105 8.999 0.103 1.00 96.19 87 GLN A O 1
ATOM 626 N N . ASN A 1 88 ? -0.892 9.665 -1.785 1.00 95.69 88 ASN A N 1
ATOM 627 C CA . ASN A 1 88 ? -2.244 9.446 -1.304 1.00 95.69 88 ASN A CA 1
ATOM 628 C C . ASN A 1 88 ? -2.507 7.941 -1.071 1.00 95.69 88 ASN A C 1
ATOM 630 O O . ASN A 1 88 ? -2.223 7.112 -1.938 1.00 95.69 88 ASN A O 1
ATOM 634 N N . ALA A 1 89 ? -3.070 7.601 0.091 1.00 95.31 89 ALA A N 1
ATOM 635 C CA . ALA A 1 89 ? -3.325 6.214 0.483 1.00 95.31 89 ALA A CA 1
ATOM 636 C C . ALA A 1 89 ? -4.313 5.498 -0.456 1.00 95.31 89 ALA A C 1
ATOM 638 O O . ALA A 1 89 ? -4.078 4.349 -0.828 1.00 95.31 89 ALA A O 1
ATOM 639 N N . ASP A 1 90 ? -5.374 6.180 -0.908 1.00 96.31 90 ASP A N 1
ATOM 640 C CA . ASP A 1 90 ? -6.328 5.605 -1.867 1.00 96.31 90 ASP A CA 1
ATOM 641 C C . ASP A 1 90 ? -5.640 5.285 -3.194 1.00 96.31 90 ASP A C 1
ATOM 643 O O . ASP A 1 90 ? -5.837 4.204 -3.751 1.00 96.31 90 ASP A O 1
ATOM 647 N N . TYR A 1 91 ? -4.775 6.186 -3.669 1.00 96.69 91 TYR A N 1
ATOM 648 C CA . TYR A 1 91 ? -3.989 5.947 -4.873 1.00 96.69 91 TYR A CA 1
ATOM 649 C C . TYR A 1 91 ? -3.069 4.734 -4.708 1.00 96.69 91 TYR A C 1
ATOM 651 O O . TYR A 1 91 ? -3.055 3.873 -5.588 1.00 96.69 91 TYR A O 1
ATOM 659 N N . LEU A 1 92 ? -2.319 4.632 -3.604 1.00 96.50 92 LEU A N 1
ATOM 660 C CA . LEU A 1 92 ? -1.442 3.482 -3.352 1.00 96.50 92 LEU A CA 1
ATOM 661 C C . LEU A 1 92 ? -2.235 2.172 -3.342 1.00 96.50 92 LEU A C 1
ATOM 663 O O . LEU A 1 92 ? -1.861 1.229 -4.042 1.00 96.50 92 LEU A O 1
ATOM 667 N N . LEU A 1 93 ? -3.360 2.134 -2.624 1.00 97.50 93 LEU A N 1
ATOM 668 C CA . LEU A 1 93 ? -4.239 0.970 -2.566 1.00 97.50 93 LEU A CA 1
ATOM 669 C C . LEU A 1 93 ? -4.771 0.586 -3.951 1.00 97.50 93 LEU A C 1
ATOM 671 O O . LEU A 1 93 ? -4.758 -0.590 -4.322 1.00 97.50 93 LEU A O 1
ATOM 675 N N . GLU A 1 94 ? -5.190 1.569 -4.746 1.00 96.50 94 GLU A N 1
ATOM 676 C CA . GLU A 1 94 ? -5.641 1.355 -6.118 1.00 96.50 94 GLU A CA 1
ATOM 677 C C . GLU A 1 94 ? -4.526 0.765 -6.993 1.00 96.50 94 GLU A C 1
ATOM 679 O O . GLU A 1 94 ? -4.759 -0.207 -7.715 1.00 96.50 94 GLU A O 1
ATOM 684 N N . GLN A 1 95 ? -3.301 1.295 -6.911 1.00 96.44 95 GLN A N 1
ATOM 685 C CA . GLN A 1 95 ? -2.178 0.767 -7.690 1.00 96.44 95 GLN A CA 1
ATOM 686 C C . GLN A 1 95 ? -1.826 -0.658 -7.278 1.00 96.44 95 GLN A C 1
ATOM 688 O O . GLN A 1 95 ? -1.595 -1.504 -8.144 1.00 96.44 95 GLN A O 1
ATOM 693 N N . MET A 1 96 ? -1.846 -0.945 -5.976 1.00 96.25 96 MET A N 1
ATOM 694 C CA . MET A 1 96 ? -1.611 -2.293 -5.480 1.00 96.25 96 MET A CA 1
ATOM 695 C C . MET A 1 96 ? -2.689 -3.273 -5.956 1.00 96.25 96 MET A C 1
ATOM 697 O O . MET A 1 96 ? -2.370 -4.369 -6.417 1.00 96.25 96 MET A O 1
ATOM 701 N N . ASN A 1 97 ? -3.959 -2.865 -5.951 1.00 95.50 97 ASN A N 1
ATOM 702 C CA . ASN A 1 97 ? -5.049 -3.676 -6.493 1.00 95.50 97 ASN A CA 1
ATOM 703 C C . ASN A 1 97 ? -4.894 -3.910 -8.002 1.00 95.50 97 ASN A C 1
ATOM 705 O O . ASN A 1 97 ? -5.089 -5.031 -8.475 1.00 95.50 97 ASN A O 1
ATOM 709 N N . LYS A 1 98 ? -4.466 -2.896 -8.761 1.00 95.31 98 LYS A N 1
ATOM 710 C CA . LYS A 1 98 ? -4.188 -3.048 -10.195 1.00 95.31 98 LYS A CA 1
ATOM 711 C C . LYS A 1 98 ? -3.033 -4.014 -10.474 1.00 95.31 98 LYS A C 1
ATOM 713 O O . LYS A 1 98 ? -3.108 -4.731 -11.469 1.00 95.31 98 LYS A O 1
ATOM 718 N N . PHE A 1 99 ? -2.007 -4.093 -9.621 1.00 95.50 99 PHE A N 1
ATOM 719 C CA . PHE A 1 99 ? -0.965 -5.126 -9.747 1.00 95.50 99 PHE A CA 1
ATOM 720 C C . PHE A 1 99 ? -1.530 -6.534 -9.540 1.00 95.50 99 PHE A C 1
ATOM 722 O O . PHE A 1 99 ? -1.266 -7.436 -10.331 1.00 95.50 99 PHE A O 1
ATOM 729 N N . VAL A 1 100 ? -2.368 -6.723 -8.522 1.00 93.50 100 VAL A N 1
ATOM 730 C CA . VAL A 1 100 ? -2.983 -8.028 -8.222 1.00 93.50 100 VAL A CA 1
ATOM 731 C C . VAL A 1 100 ? -3.862 -8.507 -9.373 1.00 93.50 100 VAL A C 1
ATOM 733 O O . VAL A 1 100 ? -3.821 -9.683 -9.730 1.00 93.50 100 VAL A O 1
ATOM 736 N N . LEU A 1 101 ? -4.614 -7.586 -9.977 1.00 92.62 101 LEU A N 1
ATOM 737 C CA . LEU A 1 101 ? -5.511 -7.854 -11.100 1.00 92.62 101 LEU A CA 1
ATOM 738 C C . LEU A 1 101 ? -4.797 -7.923 -12.462 1.00 92.62 101 LEU A C 1
ATOM 740 O O . LEU A 1 101 ? -5.453 -8.194 -13.465 1.00 92.62 101 LEU A O 1
ATOM 744 N N . GLY A 1 102 ? -3.487 -7.653 -12.533 1.00 91.50 102 GLY A N 1
ATOM 745 C CA . GLY A 1 102 ? -2.749 -7.586 -13.803 1.00 91.50 102 GLY A CA 1
ATOM 746 C C . GLY A 1 102 ? -3.164 -6.410 -14.700 1.00 91.50 102 GLY A C 1
ATOM 747 O O . GLY A 1 102 ? -2.959 -6.437 -15.910 1.00 91.50 102 GLY A O 1
ATOM 748 N N . GLN A 1 103 ? -3.772 -5.374 -14.121 1.00 93.50 103 GLN A N 1
ATOM 749 C CA . GLN A 1 103 ? -4.288 -4.194 -14.823 1.00 93.50 103 GLN A CA 1
ATOM 750 C C . GLN A 1 103 ? -3.275 -3.044 -14.895 1.00 93.50 103 GLN A C 1
ATOM 752 O O . GLN A 1 103 ? -3.518 -2.045 -15.573 1.00 93.50 103 GLN A O 1
ATOM 757 N N . ARG A 1 104 ? -2.139 -3.155 -14.198 1.00 91.94 104 ARG A N 1
ATOM 758 C CA . ARG A 1 104 ? -1.042 -2.184 -14.251 1.00 91.94 104 ARG A CA 1
ATOM 759 C C . ARG A 1 104 ? 0.215 -2.856 -14.782 1.00 91.94 104 ARG A C 1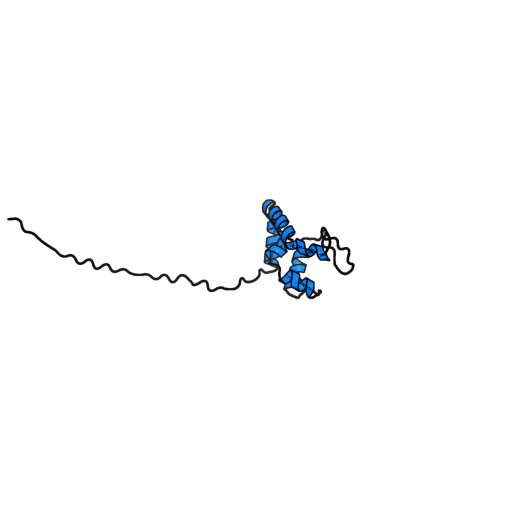
ATOM 761 O O . ARG A 1 104 ? 0.663 -3.851 -14.228 1.00 91.94 104 ARG A O 1
ATOM 768 N N . ARG A 1 105 ? 0.805 -2.274 -15.831 1.00 88.81 105 ARG A N 1
ATOM 769 C CA . ARG A 1 105 ? 2.118 -2.697 -16.334 1.00 88.81 105 ARG A CA 1
ATOM 770 C C . ARG A 1 105 ? 3.193 -2.368 -15.295 1.00 88.81 105 ARG A C 1
ATOM 772 O O . ARG A 1 105 ? 3.299 -1.222 -14.858 1.00 88.81 105 ARG A O 1
ATOM 779 N N . SER A 1 106 ? 3.994 -3.360 -14.932 1.00 88.00 106 SER A N 1
ATOM 780 C CA . SER A 1 106 ? 5.174 -3.229 -14.070 1.00 88.00 106 SER A CA 1
ATOM 781 C C . SER A 1 106 ? 6.189 -4.318 -14.371 1.00 88.00 106 SER A C 1
ATOM 783 O O . SER A 1 106 ? 5.929 -5.220 -15.166 1.00 88.00 106 SER A O 1
ATOM 785 N N . SER A 1 107 ? 7.337 -4.263 -13.697 1.00 87.31 107 SER A N 1
ATOM 786 C CA . SER A 1 107 ? 8.198 -5.432 -13.592 1.00 87.31 107 SER A CA 1
ATOM 787 C C . SER A 1 107 ? 7.431 -6.595 -12.951 1.00 87.31 107 SER A C 1
ATOM 789 O O . SER A 1 107 ? 6.642 -6.402 -12.019 1.00 87.31 107 SER A O 1
ATOM 791 N N . ALA A 1 108 ? 7.707 -7.814 -13.420 1.00 90.19 108 ALA A N 1
ATOM 792 C CA . ALA A 1 108 ? 7.179 -9.036 -12.812 1.00 90.19 108 ALA A CA 1
ATOM 793 C C . ALA A 1 108 ? 7.555 -9.139 -11.322 1.00 90.19 108 ALA A C 1
ATOM 795 O O . ALA A 1 108 ? 6.818 -9.716 -10.527 1.00 90.19 108 ALA A O 1
ATOM 796 N N . PHE A 1 109 ? 8.680 -8.526 -10.940 1.00 91.81 109 PHE A N 1
ATOM 797 C CA . PHE A 1 109 ? 9.120 -8.429 -9.557 1.00 91.81 109 PHE A CA 1
ATOM 798 C C . PHE A 1 109 ? 8.121 -7.659 -8.683 1.00 91.81 109 PHE A C 1
ATOM 800 O O . PHE A 1 109 ? 7.631 -8.215 -7.703 1.00 91.81 109 PHE A O 1
ATOM 807 N N . MET A 1 110 ? 7.762 -6.417 -9.044 1.00 94.81 110 MET A N 1
ATOM 808 C CA . MET A 1 110 ? 6.813 -5.645 -8.229 1.00 94.81 110 MET A CA 1
ATOM 809 C C . MET A 1 110 ? 5.421 -6.272 -8.208 1.00 94.81 110 MET A C 1
ATOM 811 O O . MET A 1 110 ? 4.760 -6.274 -7.172 1.00 94.81 110 MET A O 1
ATOM 815 N N . GLU A 1 111 ? 4.989 -6.848 -9.327 1.00 94.06 111 GLU A N 1
ATOM 816 C CA . GLU A 1 111 ? 3.716 -7.560 -9.382 1.00 94.06 111 GLU A CA 1
ATOM 817 C C . GLU A 1 111 ? 3.697 -8.759 -8.418 1.00 94.06 111 GLU A C 1
ATOM 819 O O . GLU A 1 111 ? 2.741 -8.928 -7.658 1.00 94.06 111 GLU A O 1
ATOM 824 N N . GLY A 1 112 ? 4.774 -9.554 -8.395 1.00 94.31 112 GLY A N 1
ATOM 825 C CA . GLY A 1 112 ? 4.935 -10.682 -7.477 1.00 94.31 112 GLY A CA 1
ATOM 826 C C . GLY A 1 112 ? 4.932 -10.263 -6.006 1.00 94.31 112 GLY A C 1
ATOM 827 O O . GLY A 1 112 ? 4.234 -10.881 -5.203 1.00 94.31 112 GLY A O 1
ATOM 828 N N . MET A 1 113 ? 5.637 -9.178 -5.665 1.00 95.38 113 MET A N 1
ATOM 829 C CA . MET A 1 113 ? 5.684 -8.643 -4.298 1.00 95.38 113 MET A CA 1
ATOM 830 C C . MET A 1 113 ? 4.287 -8.279 -3.782 1.00 95.38 113 MET A C 1
ATOM 832 O O . MET A 1 113 ? 3.894 -8.700 -2.698 1.00 95.38 113 MET A O 1
ATOM 836 N N . ILE A 1 114 ? 3.498 -7.554 -4.577 1.00 95.88 114 ILE A N 1
ATOM 837 C CA . ILE A 1 114 ? 2.163 -7.106 -4.158 1.00 95.88 114 ILE A CA 1
ATOM 838 C C . ILE A 1 114 ? 1.141 -8.252 -4.153 1.00 95.88 114 ILE A C 1
ATOM 840 O O . ILE A 1 114 ? 0.227 -8.263 -3.324 1.00 95.88 114 ILE A O 1
ATOM 844 N N . LYS A 1 115 ? 1.292 -9.244 -5.042 1.00 94.69 115 LYS A N 1
ATOM 845 C CA . LYS A 1 115 ? 0.458 -10.458 -5.046 1.00 94.69 115 LYS A CA 1
ATOM 846 C C . LYS A 1 115 ? 0.698 -11.358 -3.833 1.00 94.69 115 LYS A C 1
ATOM 848 O O . LYS A 1 115 ? -0.218 -12.082 -3.451 1.00 94.69 115 LYS A O 1
ATOM 853 N N . ALA A 1 116 ? 1.885 -11.305 -3.230 1.00 94.44 116 ALA A N 1
ATOM 854 C CA . ALA A 1 116 ? 2.188 -12.027 -1.996 1.00 94.44 116 ALA A CA 1
ATOM 855 C C . ALA A 1 116 ? 1.551 -11.383 -0.751 1.00 94.44 116 ALA A C 1
ATOM 857 O O . ALA A 1 116 ? 1.402 -12.054 0.267 1.00 94.44 116 ALA A O 1
ATOM 858 N N . MET A 1 117 ? 1.150 -10.111 -0.835 1.00 95.06 117 MET A N 1
ATOM 859 C CA . MET A 1 117 ? 0.494 -9.409 0.263 1.00 95.06 117 MET A CA 1
ATOM 860 C C . MET A 1 117 ? -0.980 -9.794 0.394 1.00 95.06 117 MET A C 1
ATOM 862 O O . MET A 1 117 ? -1.726 -9.925 -0.588 1.00 95.06 117 MET A O 1
ATOM 866 N N . THR A 1 118 ? -1.432 -9.869 1.638 1.00 95.81 118 THR A N 1
ATOM 867 C CA . THR A 1 118 ? -2.848 -9.947 1.984 1.00 95.81 118 THR A CA 1
ATOM 868 C C . THR A 1 118 ? -3.563 -8.618 1.692 1.00 95.81 118 THR A C 1
ATOM 870 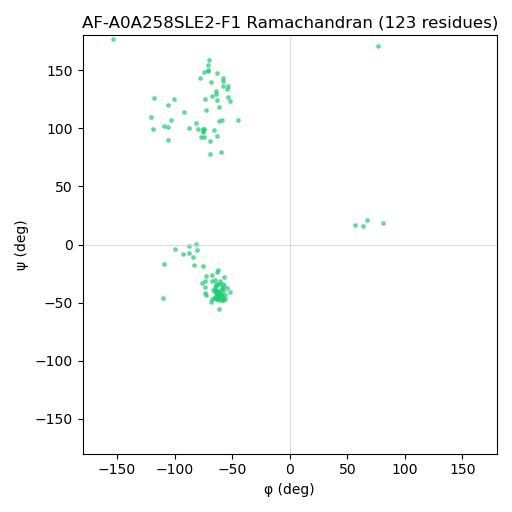O O . THR A 1 118 ? -2.933 -7.560 1.611 1.00 95.81 118 THR A O 1
ATOM 873 N N . PRO A 1 119 ? -4.901 -8.628 1.538 1.00 96.00 119 PRO A N 1
ATOM 874 C CA . PRO A 1 119 ? -5.671 -7.395 1.397 1.00 96.00 119 PRO A CA 1
ATOM 875 C C . PRO A 1 119 ? -5.482 -6.418 2.560 1.00 96.00 119 PRO A C 1
ATOM 877 O O . PRO A 1 119 ? -5.452 -5.216 2.329 1.00 96.00 119 PRO A O 1
ATOM 880 N N . ASP A 1 120 ? -5.333 -6.928 3.783 1.00 96.38 120 ASP A N 1
ATOM 881 C CA . ASP A 1 120 ? -5.191 -6.099 4.980 1.00 96.38 120 ASP A CA 1
ATOM 882 C C . ASP A 1 120 ? -3.813 -5.443 5.038 1.00 96.38 120 ASP A C 1
ATOM 884 O O . ASP A 1 120 ? -3.732 -4.242 5.260 1.00 96.38 120 ASP A O 1
ATOM 888 N N . GLU A 1 121 ? -2.745 -6.169 4.697 1.00 96.94 121 GLU A N 1
ATOM 889 C CA . GLU A 1 121 ? -1.414 -5.565 4.556 1.00 96.94 121 GLU A CA 1
ATOM 890 C C . GLU A 1 121 ? -1.400 -4.460 3.499 1.00 96.94 121 GLU A C 1
ATOM 892 O O . GLU A 1 121 ? -0.765 -3.436 3.704 1.00 96.94 121 GLU A O 1
ATOM 897 N N . ARG A 1 122 ? -2.122 -4.626 2.382 1.00 96.62 122 ARG A N 1
ATOM 898 C CA . ARG A 1 122 ? -2.233 -3.566 1.366 1.00 96.62 122 ARG A CA 1
ATOM 899 C C . ARG A 1 122 ? -3.012 -2.345 1.849 1.00 96.62 122 ARG A C 1
ATOM 901 O O . ARG A 1 122 ? -2.752 -1.254 1.365 1.00 96.62 122 ARG A O 1
ATOM 908 N N . ILE A 1 123 ? -3.995 -2.524 2.726 1.00 97.56 123 ILE A N 1
ATOM 909 C CA . ILE A 1 123 ? -4.775 -1.413 3.293 1.00 97.56 123 ILE A CA 1
ATOM 910 C C . ILE A 1 123 ? -3.968 -0.671 4.364 1.00 97.56 123 ILE A C 1
ATOM 912 O O . ILE A 1 123 ? -4.145 0.532 4.524 1.00 97.56 123 ILE A O 1
ATOM 916 N N . ASP A 1 124 ? -3.116 -1.394 5.090 1.00 96.88 124 ASP A N 1
ATOM 917 C CA . ASP A 1 124 ? -2.383 -0.873 6.240 1.00 96.88 124 ASP A CA 1
ATOM 918 C C . ASP A 1 124 ? -1.091 -0.115 5.858 1.00 96.88 124 ASP A C 1
ATOM 920 O O . ASP A 1 124 ? -0.587 0.635 6.694 1.00 96.88 124 ASP A O 1
ATOM 924 N N . ILE A 1 125 ? -0.554 -0.296 4.636 1.00 90.44 125 ILE A N 1
ATOM 925 C CA . ILE A 1 125 ? 0.598 0.470 4.091 1.00 90.44 125 ILE A CA 1
ATOM 926 C C . ILE A 1 125 ? 0.232 1.935 3.837 1.00 90.44 125 ILE A C 1
ATOM 928 O O . ILE A 1 125 ? 1.032 2.794 4.279 1.00 90.44 125 ILE A O 1
#

Radius of gyration: 29.56 Å; Cα contacts (8 Å, |Δi|>4): 88; chains: 1; bounding box: 68×72×73 Å

Secondary structure (DSSP, 8-state):
----------------------------PPPPPPHHHHHHHHHHHHT-HHHHHHHHHHHHHHTTTTHHHH-GGG--SSTTS---TT--HHHHHHHHHHHHTT-S---HHHHHHHHHS-HHHHHH-

pLDDT: mean 85.27, std 17.29, range [44.22, 98.44]

Mean predicted aligned error: 11.58 Å

Sequence (125 aa):
MISISFSSMTRLILIAIAAAAAPSRATEKPVPPTPDAMHKKLVQISKNPEKLAAALQNGKKASSVCMHCHGAGGNSTQAEVPNLASQNADYLLEQMNKFVLGQRRSSAFMEGMIKAMTPDERIDI

Nearest PDB structures (foldseek):
  4o1w-assembly2_B  TM=9.630E-01  e=2.323E-03  Colwellia psychrerythraea 34H
  1cno-assembly1_A  TM=9.376E-01  e=1.769E-03  Marinobacter nauticus
  2zzs-assembly1_A  TM=9.509E-01  e=2.591E-03  Vibrio parahaemolyticus RIMD 2210633
  2zzs-assembly29_3  TM=9.304E-01  e=3.051E-03  Vibrio parahaemolyticus RIMD 2210633

=== Feature glossary ===
Legend for the data blocks above and below:

— What the protein is —

The amino-acid sequence is the protein's primary structure: the linear order of residues from the N-terminus to the C-terminus, written in one-letter code. Everything else here — the 3D coordinates, the secondary structure, the domain annotations — is ultimately a consequence of this string.

Database cross-references. InterPro integrates a dozen domain/family signature databases into unified entries with residue-range hits. GO terms attach function/process/location labels with evidence codes. CATH codes position the fold in a four-level structural taxonomy. Organism is the NCBI-taxonomy species name.

— Where its atoms are —

The mmCIF block holds the 3D Cartesian coordinates of each backbone atom (N, Cα, C, O) in ångströms. mmCIF is the PDB's canonical archive format — a tagged-loop text representation of the atomic model.

The six renders are orthographic views along the three Cartesian axes in both directions. Representation (cartoon, sticks, or surface) and color scheme (sequence-rainbow or by-chain) vary across proteins so the training set covers all the common visualization conventions.

— Local backbone conformation —

Secondary structure is the local, repeating backbone conformation. DSSP classifies it into eight states by reading the hydrogen-bond network: three helix types (H, G, I), two β types (E, B), two non-regular types (T, S), and unstructured coil (-).

SS3 is a coarse helix/strand/coil call (letters a/b/c) made by the P-SEA algorithm from inter-Cα distances and dihedrals. It is less detailed than DSSP but needs only Cα positions.

Backbone dihedral angles. Every residue except chain termini has a φ (preceding-C → N → Cα → C) and a ψ (N → Cα → C → next-N). They are reported in degrees following the IUPAC sign convention. Secondary structure is essentially a statement about which (φ, ψ) basin each residue occupies.

— Global shape and packing —

The geometric summary reports three shape descriptors. Rg (radius of gyration) measures how spread out the Cα atoms are about their centre of mass; compact globular proteins have small Rg, elongated or unfolded ones large. Cα contacts (<8 Å, |i−j|>4) count long-range residue pairs in spatial proximity — high for tightly packed folds, near zero for rods or random coil. The bounding-box extents give the protein's footprint along x, y, z in Å.

Solvent accessibility: the surface area of each residue that a 1.4 Å water probe can touch, in Å². When only backbone atoms are present the absolute values are lower than full-atom SASA (side chains contribute most of the area) and are flagged as backbone-only.

Plot images: a contact map (which residues are close in 3D, as an N×N binary image), a Ramachandran scatter (backbone torsion angles, revealing secondary-structure composition at a glance), and — for AlphaFold structures — a PAE heatmap (pairwise prediction confidence).

— Structural neighborhood —

Foldseek's 3Di representation compresses backbone geometry into a per-residue letter drawn from a learned twenty-state alphabet. It captures the tertiary interaction pattern around each residue — which residues are packed against it in space, regardless of where they are in sequence.

Structural nearest neighbors (via Foldseek easy-search vs the PDB). Reported per hit: target PDB id, E-value, and alignment TM-score. A TM-score above ~0.5 is the conventional threshold for 'same fold'.

— Confidence and disorder —

pLDDT (predicted Local Distance Difference Test) is AlphaFold's per-residue confidence score, ranging from 0 to 100. Values above 90 indicate high confidence (typically well-packed cores); 70–90 is confident; 50–70 low confidence; below 50 usually means the region is disordered or the prediction is unreliable there. AlphaFold stores pLDDT in the mmCIF B-factor column.

For experimental (PDB) structures, the B-factor (temperature factor) quantifies the positional spread of each atom in the crystal — a combination of thermal vibration and static disorder — in units of Å². High B-factors mark flexible loops or poorly resolved regions; low B-factors mark the rigid, well-ordered core.

Predicted Aligned Error (PAE) is an AlphaFold confidence matrix: entry (i, j) is the expected error in the position of residue j, in ångströms, when the prediction is superimposed on the true structure at residue i. Low PAE within a block of residues means that block is internally rigid and well-predicted; high PAE between two blocks means their relative placement is uncertain even if each block individually is confident.